Protein AF-A0A2C5YTH5-F1 (afdb_monomer)

Nearest PDB structures (foldseek):
  3net-assembly1_A  TM=3.473E-01  e=3.660E+00  Nostoc sp. PCC 7120 = FACHB-418

Mean predicted aligned error: 6.11 Å

Foldseek 3Di:
DVVQVVVCLVVVPLEEEDDDDDLPDLPLVVPPPCPSDPNRAYDYDDPPDDDDPVCRVVVRVCRVVVSVVSVVVSD

Radius of gyration: 12.19 Å; Cα contacts (8 Å, |Δi|>4): 54; chains: 1; bounding box: 29×22×30 Å

InterPro domains:
  IPR036866 Ribonuclease Z/Hydroxyacylglutathione hydrolase-like [G3DSA:3.60.15.10] (1-63)
  IPR036866 Ribonuclease Z/Hydroxyacylglutathione hydrolase-like [SSF56281] (2-54)
  IPR047151 Zinc phosphodiesterase ELAC protein 2-like [PTHR12553] (1-71)

Sequence (75 aa):
MAEALDVAARMRARRTLLTHFSQRYTKAASLQQHDLQPDSHVLLAFDMMRVVLGEYAEAACFVPVVQRLMEQMGD

Organism: NCBI:txid1399860

Solvent-accessible surface area (backbone atoms only — not comparable to full-atom values): 4883 Å² total; per-residue (Å²): 107,67,70,61,51,52,51,38,48,76,68,62,46,54,65,45,78,48,66,93,76,64,92,86,57,64,72,59,80,72,59,70,82,71,64,76,42,92,85,34,37,71,44,78,65,56,91,91,66,82,83,56,86,90,46,46,68,65,56,42,72,46,45,70,58,54,35,53,52,53,59,70,67,69,116

Structure (mmCIF, N/CA/C/O backbone):
data_AF-A0A2C5YTH5-F1
#
_entry.id   AF-A0A2C5YTH5-F1
#
loop_
_atom_site.group_PDB
_atom_site.id
_atom_site.type_symbol
_atom_site.label_atom_id
_atom_site.label_alt_id
_atom_site.label_comp_id
_atom_site.label_asym_id
_atom_site.label_entity_id
_atom_site.label_seq_id
_atom_site.pdbx_PDB_ins_code
_atom_site.Cartn_x
_atom_site.Cartn_y
_atom_site.Cartn_z
_atom_site.occupancy
_atom_site.B_iso_or_equiv
_atom_site.auth_seq_id
_atom_site.auth_comp_id
_atom_site.auth_asym_id
_atom_site.auth_atom_id
_atom_site.pdbx_PDB_model_num
ATOM 1 N N . MET A 1 1 ? 8.232 9.441 2.278 1.00 68.31 1 MET A N 1
ATOM 2 C CA . MET A 1 1 ? 7.075 8.625 2.719 1.00 68.31 1 MET A CA 1
ATOM 3 C C . MET A 1 1 ? 6.809 8.695 4.220 1.00 68.31 1 MET A C 1
ATOM 5 O O . MET A 1 1 ? 5.638 8.665 4.565 1.00 68.31 1 MET A O 1
ATOM 9 N N . ALA A 1 2 ? 7.824 8.803 5.091 1.00 75.69 2 ALA A N 1
ATOM 10 C CA . ALA A 1 2 ? 7.637 8.831 6.551 1.00 75.69 2 ALA A CA 1
ATOM 11 C C . ALA A 1 2 ? 6.567 9.838 7.023 1.00 75.69 2 ALA A C 1
ATOM 13 O O . ALA A 1 2 ? 5.633 9.445 7.704 1.00 75.69 2 ALA A O 1
ATOM 14 N N . GLU A 1 3 ? 6.594 11.083 6.536 1.00 84.88 3 GLU A N 1
ATOM 15 C CA . GLU A 1 3 ? 5.586 12.094 6.905 1.00 84.88 3 GLU A CA 1
ATOM 16 C C . GLU A 1 3 ? 4.146 11.692 6.544 1.00 84.88 3 GLU A C 1
ATOM 18 O O . GLU A 1 3 ? 3.211 11.940 7.303 1.00 84.88 3 GLU A O 1
ATOM 23 N N . ALA A 1 4 ? 3.950 11.045 5.390 1.00 87.06 4 ALA A N 1
ATOM 24 C CA . ALA A 1 4 ? 2.632 10.569 4.973 1.00 87.06 4 ALA A CA 1
ATOM 25 C C . ALA A 1 4 ? 2.145 9.415 5.865 1.00 87.06 4 ALA A C 1
ATOM 27 O O . ALA A 1 4 ? 0.960 9.345 6.193 1.00 87.06 4 ALA A O 1
ATOM 28 N N . LEU A 1 5 ? 3.059 8.539 6.293 1.00 85.81 5 LEU A N 1
ATOM 29 C CA . LEU A 1 5 ? 2.766 7.472 7.250 1.00 85.81 5 LEU A CA 1
ATOM 30 C C . LEU A 1 5 ? 2.444 8.037 8.639 1.00 85.81 5 LEU A C 1
ATOM 32 O O . LEU A 1 5 ? 1.481 7.589 9.254 1.00 85.81 5 LEU A O 1
ATOM 36 N N . ASP A 1 6 ? 3.150 9.071 9.095 1.00 86.69 6 ASP A N 1
ATOM 37 C CA . ASP A 1 6 ? 2.858 9.744 10.367 1.00 86.69 6 ASP A CA 1
ATOM 38 C C . ASP A 1 6 ? 1.474 10.406 10.356 1.00 86.69 6 AS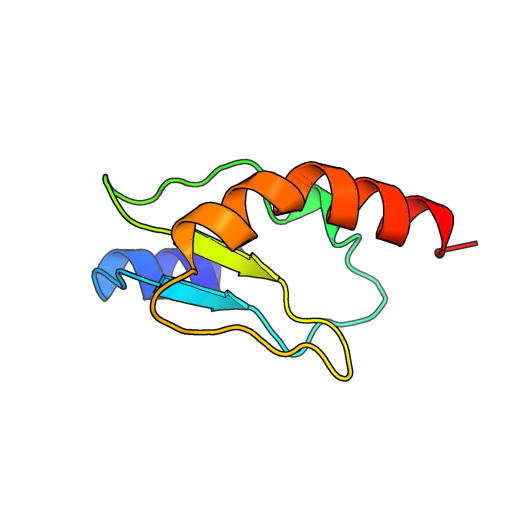P A C 1
ATOM 40 O O . ASP A 1 6 ? 0.722 10.345 11.334 1.00 86.69 6 ASP A O 1
ATOM 44 N N . VAL A 1 7 ? 1.096 11.025 9.233 1.00 91.06 7 VAL A N 1
ATOM 45 C CA . VAL A 1 7 ? -0.263 11.547 9.034 1.00 91.06 7 VAL A CA 1
ATOM 46 C C . VAL A 1 7 ? -1.287 10.412 9.114 1.00 91.06 7 VAL A C 1
ATOM 48 O O . VAL A 1 7 ? -2.240 10.525 9.886 1.00 91.06 7 VAL A O 1
ATOM 51 N N . ALA A 1 8 ? -1.069 9.303 8.403 1.00 89.69 8 ALA A N 1
ATOM 52 C CA . ALA A 1 8 ? -1.959 8.142 8.441 1.00 89.69 8 ALA A CA 1
ATOM 53 C C . ALA A 1 8 ? -2.084 7.539 9.855 1.00 89.69 8 ALA A C 1
ATOM 55 O O . ALA A 1 8 ? -3.187 7.190 10.285 1.00 89.69 8 ALA A O 1
ATOM 56 N N . ALA A 1 9 ? -0.983 7.489 10.610 1.00 87.31 9 ALA A N 1
ATOM 57 C CA . ALA A 1 9 ? -0.955 7.025 11.994 1.00 87.31 9 ALA A CA 1
ATOM 58 C C . ALA A 1 9 ? -1.813 7.910 12.904 1.00 87.31 9 ALA A C 1
ATOM 60 O O . ALA A 1 9 ? -2.654 7.398 13.648 1.00 87.31 9 ALA A O 1
ATOM 61 N N . ARG A 1 10 ? -1.650 9.241 12.811 1.00 91.31 10 ARG A N 1
ATOM 62 C CA . ARG A 1 10 ? -2.448 10.221 13.572 1.00 91.31 10 ARG A CA 1
ATOM 63 C C . ARG A 1 10 ? -3.928 10.176 13.204 1.00 91.31 10 ARG A C 1
ATOM 65 O O . ARG A 1 10 ? -4.775 10.343 14.077 1.00 91.31 10 ARG A O 1
ATOM 72 N N . MET A 1 11 ? -4.237 9.907 11.937 1.00 94.00 11 MET A N 1
ATOM 73 C CA . MET A 1 11 ? -5.606 9.692 11.459 1.00 94.00 11 MET A CA 1
ATOM 74 C C . MET A 1 11 ? -6.209 8.364 11.931 1.00 94.00 11 MET A C 1
ATOM 76 O O . MET A 1 11 ? -7.414 8.174 11.782 1.00 94.00 11 MET A O 1
ATOM 80 N N . ARG A 1 12 ? -5.395 7.444 12.473 1.00 90.25 12 ARG A N 1
ATOM 81 C CA . ARG A 1 12 ? -5.778 6.050 12.752 1.00 90.25 12 ARG A CA 1
ATOM 82 C C . ARG A 1 12 ? -6.368 5.378 11.513 1.00 90.25 12 ARG A C 1
ATOM 84 O O . ARG A 1 12 ? -7.412 4.725 11.559 1.00 90.25 12 ARG A O 1
ATOM 91 N N . ALA A 1 13 ? -5.718 5.596 10.372 1.00 90.88 13 ALA A N 1
ATOM 92 C CA . ALA A 1 13 ? -6.159 5.026 9.114 1.00 90.88 13 ALA A CA 1
ATOM 93 C C . ALA A 1 13 ? -6.033 3.496 9.166 1.00 90.88 13 ALA A C 1
ATOM 95 O O . ALA A 1 13 ? -4.938 2.951 9.277 1.00 90.88 13 ALA A O 1
ATOM 96 N N . ARG A 1 14 ? -7.165 2.793 9.041 1.00 89.75 14 ARG A N 1
ATOM 97 C CA . ARG A 1 14 ? -7.180 1.322 8.957 1.00 89.75 14 ARG A CA 1
ATOM 98 C C . ARG A 1 14 ? -6.499 0.813 7.680 1.00 89.75 14 ARG A C 1
ATOM 100 O O . ARG A 1 14 ? -5.956 -0.283 7.651 1.00 89.75 14 ARG A O 1
ATOM 107 N N . ARG A 1 15 ? -6.568 1.589 6.597 1.00 90.94 15 ARG A N 1
ATOM 108 C CA . ARG A 1 15 ? -6.023 1.239 5.281 1.00 90.94 15 ARG A CA 1
ATOM 109 C C . ARG A 1 15 ? -5.378 2.474 4.674 1.00 90.94 15 ARG A C 1
ATOM 111 O O . ARG A 1 15 ? -6.036 3.509 4.574 1.00 90.94 15 ARG A O 1
ATOM 118 N N . THR A 1 16 ? -4.134 2.342 4.243 1.00 91.12 16 THR A N 1
ATOM 119 C CA . THR A 1 16 ? -3.353 3.432 3.655 1.00 91.12 16 THR A CA 1
ATOM 120 C C . THR A 1 16 ? -2.869 3.011 2.275 1.00 91.12 16 THR A C 1
ATOM 122 O O . THR A 1 16 ? -2.254 1.953 2.128 1.00 91.12 16 THR A O 1
ATOM 125 N N . LEU A 1 17 ? -3.156 3.819 1.252 1.00 91.12 17 LEU A N 1
ATOM 126 C CA . LEU A 1 17 ? -2.618 3.654 -0.100 1.00 91.12 17 LEU A CA 1
ATOM 127 C C . LEU A 1 17 ? -1.681 4.822 -0.386 1.00 91.12 17 LEU A C 1
ATOM 129 O O . LEU A 1 17 ? -2.127 5.963 -0.510 1.00 91.12 17 LEU A O 1
ATOM 133 N N . LEU A 1 18 ? -0.385 4.547 -0.479 1.00 88.62 18 LEU A N 1
ATOM 134 C CA . LEU A 1 18 ? 0.601 5.556 -0.848 1.00 88.62 18 LEU A CA 1
ATOM 135 C C . LEU A 1 18 ? 0.688 5.642 -2.378 1.00 88.62 18 LEU A C 1
ATOM 137 O O . LEU A 1 18 ? 0.786 4.616 -3.048 1.00 88.62 18 LEU A O 1
ATOM 141 N N . THR A 1 19 ? 0.675 6.853 -2.933 1.00 89.50 19 THR A N 1
ATOM 142 C CA . THR A 1 19 ? 0.719 7.108 -4.384 1.00 89.50 19 THR A CA 1
ATOM 143 C C . THR A 1 19 ? 1.585 8.331 -4.712 1.00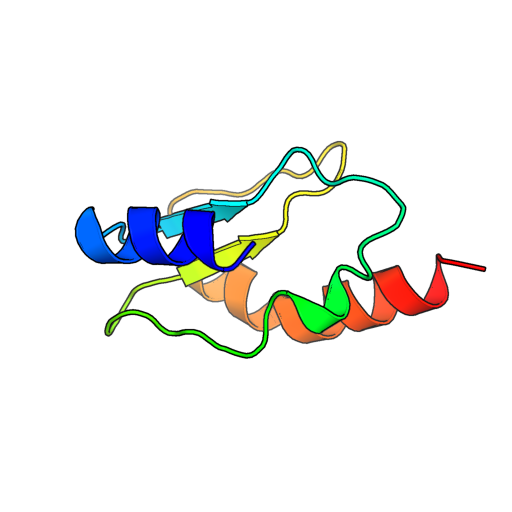 89.50 19 THR A C 1
ATOM 145 O O . THR A 1 19 ? 2.134 8.958 -3.806 1.00 89.50 19 THR A O 1
ATOM 148 N N . HIS A 1 20 ? 1.694 8.672 -6.000 1.00 88.56 20 HIS A N 1
AT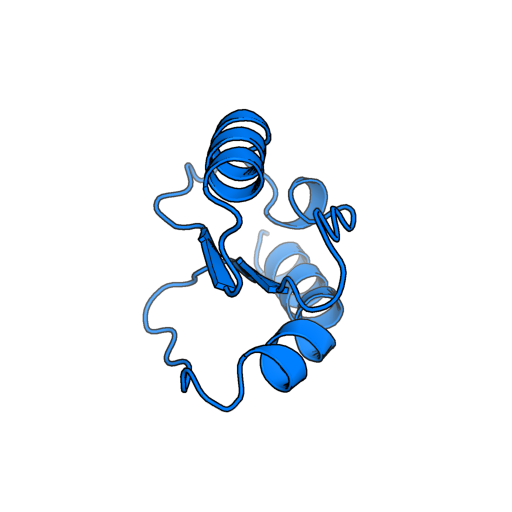OM 149 C CA . HIS A 1 20 ? 2.401 9.849 -6.514 1.00 88.56 20 HIS A CA 1
ATOM 150 C C . HIS A 1 20 ? 3.892 9.877 -6.112 1.00 88.56 20 HIS A C 1
ATOM 152 O O . HIS A 1 20 ? 4.387 10.791 -5.447 1.00 88.56 20 HIS A O 1
ATOM 158 N N . PHE A 1 21 ? 4.629 8.840 -6.517 1.00 79.62 21 PHE A N 1
ATOM 159 C CA . PHE A 1 21 ? 6.055 8.694 -6.222 1.00 79.62 21 PHE A CA 1
ATOM 160 C C . PHE A 1 21 ? 6.933 9.332 -7.293 1.00 79.62 21 PHE A C 1
ATOM 162 O O . PHE A 1 21 ? 6.702 9.138 -8.485 1.00 79.62 21 PHE A O 1
ATOM 169 N N . SER A 1 22 ? 7.991 10.031 -6.876 1.00 72.56 22 SER A N 1
ATOM 170 C CA . SER A 1 22 ? 9.054 10.398 -7.810 1.00 72.56 22 SER A CA 1
ATOM 171 C C . SER A 1 22 ? 9.912 9.166 -8.121 1.00 72.56 22 SER A C 1
ATOM 173 O O . SER A 1 22 ? 10.172 8.334 -7.251 1.00 72.56 22 SER A O 1
ATOM 175 N N . GLN A 1 23 ? 10.367 9.054 -9.369 1.00 62.81 23 GLN A N 1
ATOM 176 C CA . GLN A 1 23 ? 11.127 7.906 -9.892 1.00 62.81 23 GLN A CA 1
ATOM 177 C C . GLN A 1 23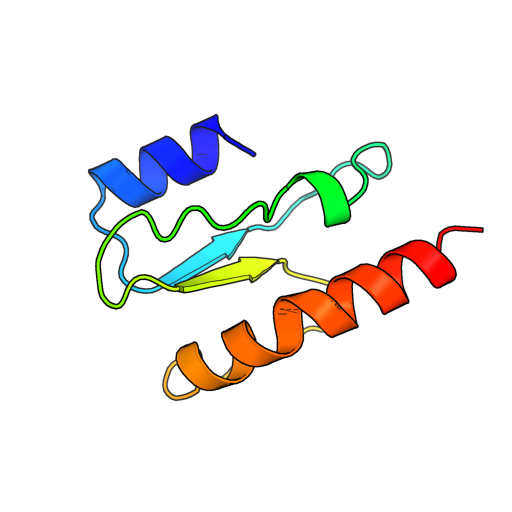 ? 12.458 7.648 -9.163 1.00 62.81 23 GLN A C 1
ATOM 179 O O . GLN A 1 23 ? 13.052 6.591 -9.317 1.00 62.81 23 GLN A O 1
ATOM 184 N N . ARG A 1 24 ? 12.931 8.611 -8.362 1.00 60.06 24 ARG A N 1
ATOM 185 C CA . ARG A 1 24 ? 14.193 8.522 -7.613 1.00 60.06 24 ARG A CA 1
ATOM 186 C C . ARG A 1 24 ? 14.068 7.774 -6.286 1.00 60.06 24 ARG A C 1
ATOM 188 O O . ARG A 1 24 ? 15.088 7.503 -5.661 1.00 60.06 24 ARG A O 1
ATOM 195 N N . TYR A 1 25 ? 12.852 7.474 -5.829 1.00 57.31 25 TYR A N 1
ATOM 196 C CA . TYR A 1 25 ? 12.651 6.690 -4.615 1.00 57.31 25 TYR A CA 1
ATOM 197 C C . TYR A 1 25 ? 12.503 5.215 -4.967 1.00 57.31 25 TYR A C 1
ATOM 199 O O . TYR A 1 25 ? 11.506 4.805 -5.564 1.00 57.31 25 TYR A O 1
ATOM 207 N N . THR A 1 26 ? 13.469 4.402 -4.542 1.00 57.44 26 THR A N 1
ATOM 208 C CA . THR A 1 26 ? 13.349 2.946 -4.581 1.00 57.44 26 THR A CA 1
ATOM 209 C C . THR A 1 26 ? 12.172 2.559 -3.690 1.00 57.44 26 THR A C 1
ATOM 211 O O . THR A 1 26 ? 12.235 2.664 -2.461 1.00 57.44 26 THR A O 1
ATOM 214 N N . LYS A 1 27 ? 11.065 2.138 -4.313 1.00 58.69 27 LYS A N 1
ATOM 215 C CA . LYS A 1 27 ? 9.812 1.712 -3.656 1.00 58.69 27 LYS A CA 1
ATOM 216 C C . LYS A 1 27 ? 10.049 0.700 -2.521 1.00 58.69 27 LYS A C 1
ATOM 218 O O . LYS A 1 27 ? 9.280 0.635 -1.564 1.00 58.69 27 LYS A O 1
ATOM 223 N N . ALA A 1 28 ? 11.160 -0.025 -2.592 1.00 54.56 28 ALA A N 1
ATOM 224 C CA . ALA A 1 28 ? 11.658 -0.951 -1.591 1.00 54.56 28 ALA A CA 1
ATOM 225 C C . ALA A 1 28 ? 11.975 -0.340 -0.214 1.00 54.56 28 ALA A C 1
ATOM 227 O O . ALA A 1 28 ? 11.541 -0.868 0.808 1.00 54.56 28 ALA A O 1
ATOM 228 N N . ALA A 1 29 ? 12.653 0.813 -0.161 1.00 53.47 29 ALA A N 1
ATOM 229 C CA . ALA A 1 29 ? 13.077 1.435 1.101 1.00 53.47 29 ALA A CA 1
ATOM 230 C C . ALA A 1 29 ? 11.906 2.021 1.918 1.00 53.47 29 ALA A C 1
ATOM 232 O O . ALA A 1 29 ? 12.074 2.427 3.063 1.00 53.47 29 ALA A O 1
ATOM 233 N N . SER A 1 30 ? 10.712 2.083 1.322 1.00 54.50 30 SER A N 1
ATOM 234 C CA . SER A 1 30 ? 9.566 2.848 1.828 1.00 54.50 30 SER A CA 1
ATOM 235 C C . SER A 1 30 ? 8.535 2.016 2.594 1.00 54.50 30 SER A C 1
ATOM 237 O O . SER A 1 30 ? 7.602 2.590 3.148 1.00 54.50 30 SER A O 1
ATOM 239 N N . LEU A 1 31 ? 8.680 0.686 2.611 1.00 56.38 31 LEU A N 1
ATOM 240 C 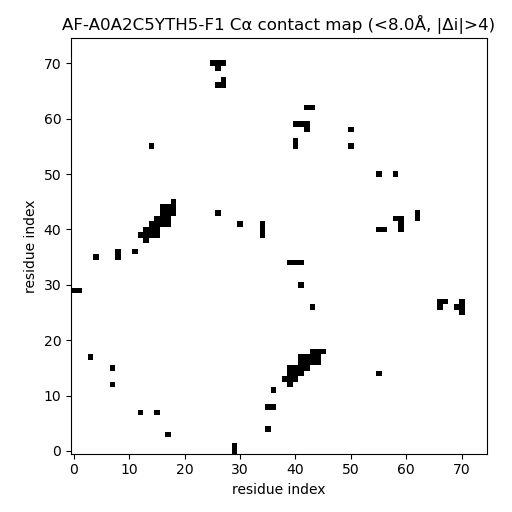CA . LEU A 1 31 ? 7.754 -0.241 3.277 1.00 56.38 31 LEU A CA 1
ATOM 241 C C . LEU A 1 31 ? 8.440 -1.078 4.358 1.00 56.38 31 LEU A C 1
ATOM 243 O O . LEU A 1 31 ? 7.933 -2.146 4.698 1.00 56.38 31 LEU A O 1
ATOM 247 N N . GLN A 1 32 ? 9.577 -0.629 4.911 1.00 55.94 32 GLN A N 1
ATOM 248 C CA . GLN A 1 32 ? 10.011 -1.190 6.194 1.00 55.94 32 GLN A CA 1
ATOM 249 C C . GLN A 1 32 ? 8.813 -1.100 7.139 1.00 55.94 32 GLN A C 1
ATOM 251 O O . GLN A 1 32 ? 8.265 -0.013 7.319 1.00 55.94 32 GLN A O 1
ATOM 256 N N . GLN A 1 33 ? 8.332 -2.268 7.575 1.00 54.94 33 GLN A N 1
ATOM 257 C CA . GLN A 1 33 ? 6.988 -2.474 8.103 1.00 54.94 33 GLN A CA 1
ATOM 258 C C . GLN A 1 33 ? 6.709 -1.537 9.274 1.00 54.94 33 GLN A C 1
ATOM 260 O O . GLN A 1 33 ? 7.005 -1.834 10.427 1.00 54.94 33 GLN A O 1
ATOM 265 N N . HIS A 1 34 ? 6.098 -0.403 8.969 1.00 53.25 34 HIS A N 1
ATOM 266 C CA . HIS A 1 34 ? 5.373 0.372 9.943 1.00 53.25 34 HIS A CA 1
ATOM 267 C C . HIS A 1 34 ? 3.958 -0.196 9.958 1.00 53.25 34 HIS A C 1
ATOM 269 O O . HIS A 1 34 ? 3.051 0.367 9.346 1.00 53.25 34 HIS A O 1
ATOM 275 N N . ASP A 1 35 ? 3.765 -1.320 10.652 1.00 56.72 35 ASP A N 1
ATOM 276 C CA . ASP A 1 35 ? 2.448 -1.606 11.219 1.00 56.72 35 ASP A CA 1
ATOM 277 C C . ASP A 1 35 ? 2.226 -0.531 12.288 1.00 56.72 35 ASP A C 1
ATOM 279 O O . ASP A 1 35 ? 2.599 -0.667 13.452 1.00 56.72 35 ASP A O 1
ATOM 283 N N . LEU A 1 36 ? 1.717 0.620 11.838 1.00 61.12 36 LEU A N 1
ATOM 284 C CA . LEU A 1 36 ? 1.526 1.822 12.650 1.00 61.12 36 LEU A CA 1
ATOM 285 C C . LEU A 1 36 ? 0.577 1.549 13.826 1.00 61.12 36 LEU A C 1
ATOM 287 O O . LEU A 1 36 ? 0.598 2.287 14.810 1.00 61.12 36 LEU A O 1
ATOM 291 N N . GLN A 1 37 ? -0.269 0.523 13.686 1.00 66.88 37 GLN A N 1
ATOM 292 C CA . GLN A 1 37 ? -1.265 0.024 14.629 1.00 66.88 37 GLN A CA 1
ATOM 293 C C . GLN A 1 37 ? -1.660 -1.432 14.280 1.00 66.88 37 GLN A C 1
ATOM 295 O O . G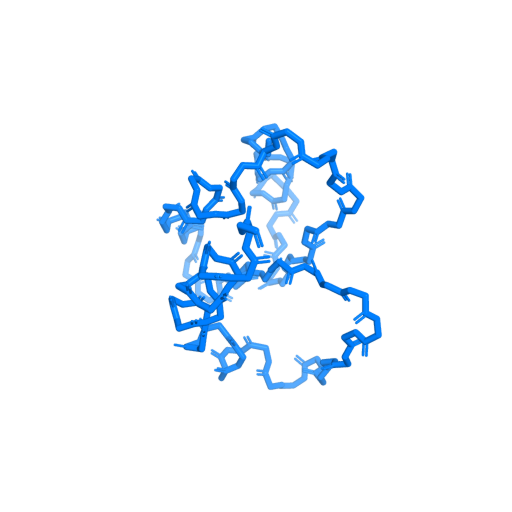LN A 1 37 ? -1.550 -1.828 13.114 1.00 66.88 37 GLN A O 1
ATOM 300 N N . PRO A 1 38 ? -2.197 -2.209 15.243 1.00 69.31 38 PRO A N 1
ATOM 301 C CA . PRO A 1 38 ? -2.858 -3.484 14.957 1.00 69.31 38 PRO A CA 1
ATOM 302 C C . PRO A 1 38 ? -3.969 -3.291 13.911 1.00 69.31 38 PRO A C 1
ATOM 304 O O . PRO A 1 38 ? -4.707 -2.308 13.981 1.00 69.31 38 PRO A O 1
ATOM 307 N N . ASP A 1 39 ? -4.080 -4.204 12.945 1.00 77.94 39 ASP A N 1
ATOM 308 C CA . ASP A 1 39 ? -5.033 -4.167 11.816 1.00 77.94 39 ASP A CA 1
ATOM 309 C C . ASP A 1 39 ? -4.889 -2.987 10.832 1.00 77.94 39 ASP A C 1
ATOM 311 O O . ASP A 1 39 ? -5.776 -2.764 9.997 1.00 77.94 39 ASP A O 1
ATOM 315 N N . SER A 1 40 ? -3.807 -2.208 10.915 1.00 84.69 40 SER A N 1
ATOM 316 C CA . SER A 1 40 ? -3.500 -1.196 9.901 1.00 84.69 40 SER A CA 1
ATOM 317 C C . SER A 1 40 ? -2.705 -1.818 8.756 1.00 84.69 40 SER A C 1
ATOM 319 O O . SER A 1 40 ? -1.761 -2.566 8.980 1.00 84.69 40 SER A O 1
ATOM 321 N N . HIS A 1 41 ? -3.089 -1.512 7.519 1.00 87.06 41 HIS A N 1
ATOM 322 C CA . HIS A 1 41 ? -2.432 -2.058 6.333 1.00 87.06 41 HIS A CA 1
ATOM 323 C C . HIS A 1 41 ? -2.004 -0.936 5.390 1.00 87.06 41 HIS A C 1
ATOM 325 O O . HIS A 1 41 ? -2.804 -0.060 5.044 1.00 87.06 41 HIS A O 1
ATOM 331 N N . VAL A 1 42 ? -0.753 -0.987 4.938 1.00 86.56 42 VAL A N 1
ATOM 332 C CA . VAL A 1 42 ? -0.165 -0.013 4.013 1.00 86.56 42 VAL A CA 1
ATOM 333 C C . VAL A 1 42 ? 0.153 -0.701 2.690 1.00 86.56 42 VAL A C 1
ATOM 335 O O . VAL A 1 42 ? 0.841 -1.716 2.667 1.00 86.56 42 VAL A O 1
ATOM 338 N N . LEU A 1 43 ? -0.316 -0.123 1.584 1.00 88.06 43 LEU A N 1
ATOM 339 C CA . LEU A 1 43 ? 0.015 -0.556 0.227 1.00 88.06 43 LEU A CA 1
ATOM 340 C C . LEU A 1 43 ? 0.705 0.564 -0.545 1.00 88.06 43 LEU A C 1
ATOM 342 O O . LEU A 1 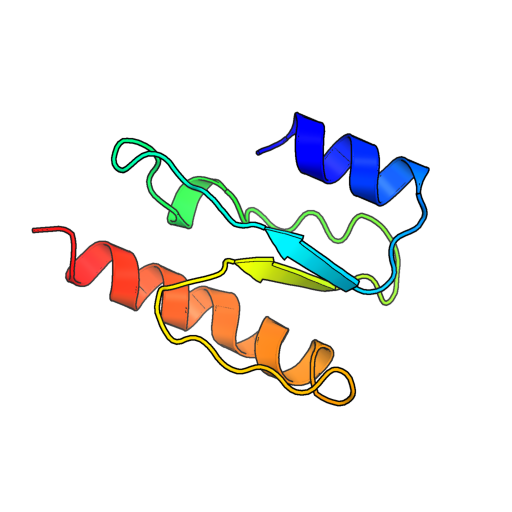43 ? 0.454 1.752 -0.314 1.00 88.06 43 LEU A O 1
ATOM 346 N N . LEU A 1 44 ? 1.532 0.166 -1.510 1.00 84.81 44 LEU A N 1
ATOM 347 C CA . LEU A 1 44 ? 2.106 1.067 -2.497 1.00 84.81 44 LEU A CA 1
ATOM 348 C C . LEU A 1 44 ? 1.343 0.961 -3.816 1.00 84.81 44 LEU A C 1
ATOM 350 O O . LEU A 1 44 ? 1.211 -0.129 -4.368 1.00 84.81 44 LEU A O 1
ATOM 354 N N . ALA A 1 45 ? 0.888 2.097 -4.335 1.00 87.50 45 ALA A N 1
ATOM 355 C CA . ALA A 1 45 ? 0.249 2.153 -5.636 1.00 87.50 45 ALA A CA 1
ATOM 356 C C . ALA A 1 45 ? 1.261 1.974 -6.778 1.00 87.50 45 ALA A C 1
ATOM 358 O O . ALA A 1 45 ? 2.416 2.421 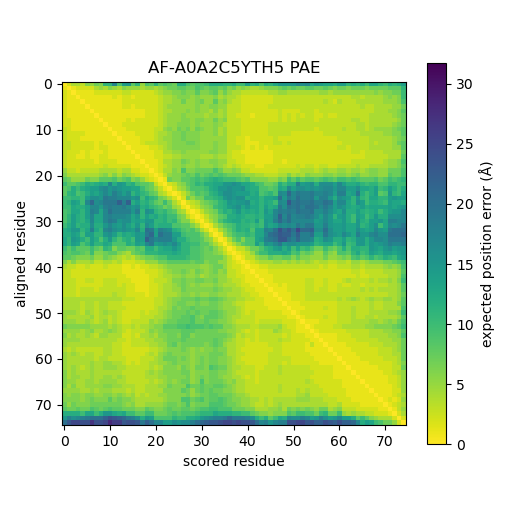-6.729 1.00 87.50 45 ALA A O 1
ATOM 359 N N . PHE A 1 46 ? 0.780 1.358 -7.846 1.00 84.56 46 PHE A N 1
ATOM 360 C CA . PHE A 1 46 ? 1.417 1.299 -9.153 1.00 84.56 46 PHE A CA 1
ATOM 361 C C . PHE A 1 46 ? 0.377 1.606 -10.226 1.00 84.56 46 PHE A C 1
ATOM 363 O O . PHE A 1 46 ? -0.830 1.524 -9.983 1.00 84.56 46 PHE A O 1
ATOM 370 N N . ASP A 1 47 ? 0.847 2.002 -11.402 1.00 85.81 47 ASP A N 1
ATOM 371 C CA . ASP A 1 47 ? -0.040 2.411 -12.481 1.00 85.81 47 ASP A CA 1
ATOM 372 C C . ASP A 1 47 ? -0.954 1.248 -12.867 1.00 85.81 47 ASP A C 1
ATOM 374 O O . ASP A 1 47 ? -0.533 0.092 -12.929 1.00 85.81 47 ASP A O 1
ATOM 378 N N . MET A 1 48 ? -2.234 1.562 -13.077 1.00 89.44 48 MET A N 1
ATOM 379 C CA . MET A 1 48 ? -3.289 0.585 -13.373 1.00 89.44 48 MET A CA 1
ATOM 380 C C . MET A 1 48 ? -3.573 -0.441 -12.255 1.00 89.44 48 MET A C 1
ATOM 382 O O . MET A 1 48 ? -4.300 -1.411 -12.487 1.00 89.44 48 MET A O 1
ATOM 386 N N . MET A 1 49 ? -3.067 -0.233 -11.032 1.00 90.12 49 MET A N 1
ATOM 387 C CA . MET A 1 49 ? -3.409 -1.059 -9.870 1.00 90.12 49 MET A CA 1
ATOM 388 C C . MET A 1 49 ? -4.917 -1.038 -9.592 1.00 90.12 49 MET A C 1
ATOM 390 O O . MET A 1 49 ? -5.562 0.011 -9.607 1.00 90.12 49 MET A O 1
ATOM 394 N N . ARG A 1 50 ? -5.470 -2.206 -9.257 1.00 92.50 50 ARG A N 1
ATOM 395 C CA . ARG A 1 50 ? -6.817 -2.356 -8.698 1.00 92.50 50 ARG A CA 1
ATOM 396 C C . ARG A 1 50 ? -6.713 -3.107 -7.381 1.00 92.50 50 ARG A C 1
ATOM 398 O O . ARG A 1 50 ? -5.983 -4.088 -7.297 1.00 92.50 50 ARG A O 1
ATOM 405 N N . VAL A 1 51 ? -7.443 -2.647 -6.371 1.00 90.38 51 VAL A N 1
ATOM 406 C CA . VAL A 1 51 ? -7.510 -3.297 -5.059 1.00 90.38 51 VAL A CA 1
ATOM 407 C C . VAL A 1 51 ? -8.935 -3.238 -4.531 1.00 90.38 51 VAL A C 1
ATOM 409 O O . VAL A 1 51 ? -9.604 -2.207 -4.637 1.00 90.38 51 VAL A O 1
ATOM 412 N N . VAL A 1 52 ? -9.405 -4.345 -3.964 1.00 92.81 52 VAL A N 1
ATOM 413 C CA . VAL A 1 52 ? -10.700 -4.414 -3.287 1.00 92.81 52 VAL A CA 1
ATOM 414 C C . VAL A 1 52 ? -10.499 -4.029 -1.823 1.00 92.81 52 VAL A C 1
ATOM 416 O O . VAL A 1 52 ? -9.624 -4.556 -1.140 1.00 92.81 52 VAL A O 1
ATOM 419 N N . LEU A 1 53 ? -11.322 -3.117 -1.300 1.00 88.56 53 LEU A N 1
ATOM 420 C CA . LEU A 1 53 ? -11.184 -2.633 0.085 1.00 88.56 53 LEU A CA 1
ATOM 421 C C . LEU A 1 53 ? -11.323 -3.751 1.137 1.00 88.56 53 LEU A C 1
ATOM 423 O O . LEU A 1 53 ? -10.740 -3.657 2.222 1.00 88.56 53 LEU A O 1
ATOM 427 N N . GLY A 1 54 ? -12.094 -4.797 0.823 1.00 90.25 54 GLY A N 1
ATOM 428 C CA . GLY A 1 54 ? -12.258 -5.988 1.660 1.00 90.25 54 GLY A CA 1
ATOM 429 C C . GLY A 1 54 ? -11.013 -6.878 1.730 1.00 90.25 54 GLY A C 1
ATOM 430 O O . GLY A 1 54 ? -10.795 -7.515 2.752 1.00 90.25 54 GLY A O 1
ATOM 431 N N . GLU A 1 55 ? -10.160 -6.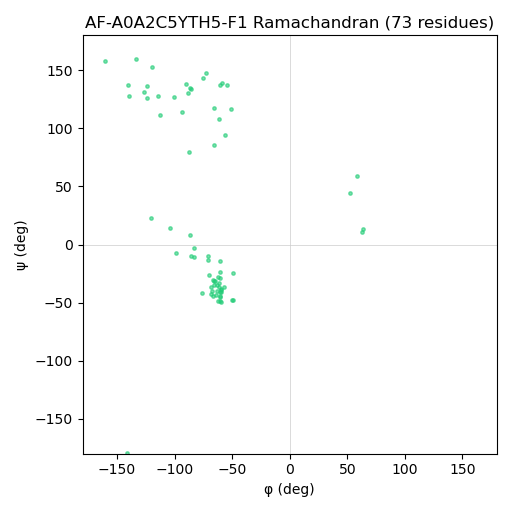849 0.706 1.00 90.56 55 GLU A N 1
ATOM 432 C CA . GLU A 1 55 ? -9.013 -7.759 0.523 1.00 90.56 55 GLU A CA 1
ATOM 433 C C . GLU A 1 55 ? -7.675 -7.082 0.863 1.00 90.56 55 GLU A C 1
ATOM 435 O O . GLU A 1 55 ? -6.596 -7.566 0.541 1.00 90.56 55 GLU A O 1
ATOM 440 N N . TYR A 1 56 ? -7.722 -5.930 1.531 1.00 88.31 56 TYR A N 1
ATOM 441 C CA . TYR A 1 56 ? -6.544 -5.099 1.785 1.00 88.31 56 TYR A CA 1
ATOM 442 C C . TYR A 1 56 ? -5.465 -5.804 2.629 1.00 88.31 56 TYR A C 1
ATOM 444 O O . TYR A 1 56 ? -4.276 -5.563 2.434 1.00 88.31 56 TYR A O 1
ATOM 452 N N . ALA A 1 57 ? -5.883 -6.679 3.550 1.00 87.12 57 ALA A N 1
ATOM 453 C CA . ALA A 1 57 ? -4.982 -7.492 4.366 1.00 87.12 57 ALA A CA 1
ATOM 454 C C . ALA A 1 57 ? -4.252 -8.550 3.525 1.00 87.12 57 ALA A C 1
ATOM 456 O O . ALA A 1 57 ? -3.046 -8.721 3.656 1.00 87.12 57 ALA A O 1
ATOM 457 N N . GLU A 1 58 ? -4.974 -9.210 2.618 1.00 90.12 58 GLU A N 1
ATOM 458 C CA . GLU A 1 58 ? -4.412 -10.193 1.693 1.00 90.12 58 GLU A CA 1
ATOM 459 C C . GLU A 1 58 ? -3.456 -9.522 0.699 1.00 90.12 58 GLU A C 1
ATOM 461 O O . GLU A 1 58 ? -2.330 -9.977 0.508 1.00 90.12 58 GLU A O 1
ATOM 466 N N . ALA A 1 59 ? -3.843 -8.368 0.147 1.00 89.38 59 ALA A N 1
ATOM 467 C CA . ALA A 1 59 ? -2.977 -7.562 -0.709 1.00 89.38 59 ALA A CA 1
ATOM 468 C C . ALA A 1 59 ? -1.664 -7.164 -0.004 1.00 89.38 59 ALA A C 1
ATOM 470 O O . ALA A 1 59 ? -0.605 -7.152 -0.636 1.00 89.38 59 ALA A O 1
ATOM 471 N N . ALA A 1 60 ? -1.712 -6.882 1.305 1.00 86.50 60 ALA A N 1
ATOM 472 C CA . ALA A 1 60 ? -0.528 -6.536 2.090 1.00 86.50 60 ALA A CA 1
ATOM 473 C C . ALA A 1 60 ? 0.474 -7.700 2.190 1.00 86.50 60 ALA A C 1
ATOM 475 O O . ALA A 1 60 ? 1.682 -7.461 2.193 1.00 86.50 60 ALA A O 1
ATOM 476 N N . CYS A 1 61 ? 0.009 -8.954 2.179 1.00 87.38 61 CYS A N 1
ATOM 477 C CA . CYS A 1 61 ? 0.885 -10.131 2.182 1.00 87.38 61 CYS A CA 1
ATOM 478 C C . CYS A 1 61 ? 1.776 -10.215 0.932 1.00 87.38 61 CYS A C 1
ATOM 480 O O . CYS A 1 61 ? 2.879 -10.757 0.998 1.00 87.38 61 CYS A O 1
ATOM 482 N N . PHE A 1 62 ? 1.333 -9.657 -0.198 1.00 87.56 62 PHE A N 1
ATOM 483 C CA . PHE A 1 62 ? 2.088 -9.671 -1.455 1.00 87.56 62 PHE A CA 1
ATOM 484 C C . PHE A 1 62 ? 3.089 -8.521 -1.587 1.00 87.56 62 PHE A C 1
ATOM 486 O O . PHE A 1 62 ? 3.933 -8.553 -2.488 1.00 87.56 62 PHE A O 1
ATOM 493 N N . VAL A 1 63 ? 3.045 -7.531 -0.689 1.00 83.81 63 VAL A N 1
ATOM 494 C CA . VAL A 1 63 ? 3.915 -6.347 -0.732 1.00 83.81 63 VAL A CA 1
ATOM 495 C C . VAL A 1 63 ? 5.402 -6.706 -0.885 1.00 83.81 63 VAL A C 1
ATOM 497 O O . VAL A 1 63 ? 6.021 -6.161 -1.800 1.00 83.81 63 VAL A O 1
ATOM 500 N N . PRO A 1 64 ? 5.986 -7.653 -0.119 1.00 82.06 64 PRO A N 1
ATOM 501 C CA . PRO A 1 64 ? 7.410 -7.974 -0.244 1.00 82.06 64 PRO A CA 1
ATOM 502 C C . PRO A 1 64 ? 7.803 -8.498 -1.632 1.00 82.06 64 PRO A C 1
ATOM 504 O O . PRO A 1 64 ? 8.887 -8.201 -2.132 1.00 82.06 64 PRO A O 1
ATOM 507 N N . VAL A 1 65 ? 6.929 -9.278 -2.273 1.00 86.81 65 VAL A N 1
ATOM 508 C CA . VAL A 1 65 ? 7.191 -9.839 -3.608 1.00 86.81 65 VAL A CA 1
ATOM 509 C C . VAL A 1 65 ? 7.028 -8.768 -4.681 1.00 86.81 65 VAL A C 1
ATOM 511 O O . VAL A 1 65 ? 7.870 -8.670 -5.571 1.00 86.81 65 VAL A O 1
ATOM 514 N N . VAL A 1 66 ? 5.994 -7.929 -4.570 1.00 82.88 66 VAL A N 1
ATOM 515 C CA . VAL A 1 66 ? 5.790 -6.791 -5.478 1.00 82.88 66 VAL A CA 1
ATOM 516 C C . VAL A 1 66 ? 6.982 -5.838 -5.413 1.00 82.88 66 VAL A C 1
ATOM 518 O O . VAL A 1 66 ? 7.454 -5.394 -6.453 1.00 82.88 66 VAL A O 1
ATOM 521 N N . GLN A 1 67 ? 7.530 -5.576 -4.225 1.00 78.19 67 GLN A N 1
ATOM 522 C CA . GLN A 1 67 ? 8.735 -4.757 -4.085 1.00 78.19 67 GLN A CA 1
ATOM 523 C C . GLN A 1 67 ? 9.932 -5.343 -4.831 1.00 78.19 67 GLN A C 1
ATOM 525 O O . GLN A 1 67 ? 10.547 -4.627 -5.616 1.00 78.19 67 GLN A O 1
ATOM 530 N N . ARG A 1 68 ? 10.225 -6.636 -4.642 1.00 81.50 68 ARG A N 1
ATOM 531 C CA . ARG A 1 68 ? 11.330 -7.303 -5.351 1.00 81.50 68 ARG A CA 1
ATOM 532 C C . ARG A 1 68 ? 11.145 -7.271 -6.865 1.00 81.50 68 ARG A C 1
ATOM 534 O O . ARG A 1 68 ? 12.100 -7.034 -7.593 1.00 81.50 68 ARG A O 1
ATOM 541 N N . LEU A 1 69 ? 9.916 -7.478 -7.339 1.00 83.50 69 LEU A N 1
ATOM 542 C CA . LEU A 1 69 ? 9.596 -7.373 -8.762 1.00 83.50 69 LEU A CA 1
ATOM 543 C C . LEU A 1 69 ? 9.874 -5.958 -9.288 1.00 83.50 69 LEU A C 1
ATOM 545 O O . LEU A 1 69 ? 10.476 -5.794 -10.342 1.00 83.50 69 LEU A O 1
ATOM 549 N N . MET A 1 70 ? 9.470 -4.929 -8.543 1.00 76.69 70 MET A N 1
ATOM 550 C CA . MET A 1 70 ? 9.699 -3.535 -8.928 1.00 76.69 70 MET A CA 1
ATOM 551 C C . MET A 1 70 ? 11.178 -3.148 -8.933 1.00 76.69 70 MET A C 1
ATOM 553 O O . MET A 1 70 ? 11.571 -2.340 -9.767 1.00 76.69 70 MET A O 1
ATOM 557 N N . GLU A 1 71 ? 11.982 -3.701 -8.024 1.00 77.00 71 GLU A N 1
ATOM 558 C CA . GLU A 1 71 ? 13.440 -3.536 -8.040 1.00 77.00 71 GLU A CA 1
ATOM 559 C C . GLU A 1 71 ? 14.058 -4.173 -9.290 1.00 77.00 71 GLU A C 1
ATOM 561 O O . GLU A 1 71 ? 14.884 -3.543 -9.936 1.00 77.00 71 GLU A O 1
ATOM 566 N N . GLN A 1 72 ? 13.615 -5.377 -9.676 1.00 80.12 72 GLN A N 1
ATOM 567 C CA . GLN A 1 72 ? 14.094 -6.068 -10.883 1.00 80.12 72 GLN A CA 1
ATOM 568 C C . GLN A 1 72 ? 13.707 -5.366 -12.189 1.00 80.12 72 GLN A C 1
ATOM 570 O O . GLN A 1 72 ? 14.417 -5.478 -13.180 1.00 80.12 72 GLN A O 1
ATOM 575 N N . MET A 1 73 ? 12.568 -4.674 -12.211 1.00 72.56 73 MET A N 1
ATOM 576 C CA . MET A 1 73 ? 12.103 -3.907 -13.373 1.00 72.56 73 MET A CA 1
ATOM 577 C C . MET A 1 73 ? 12.733 -2.507 -13.467 1.00 72.56 73 MET A C 1
ATOM 579 O O . MET A 1 73 ? 12.404 -1.762 -14.387 1.00 72.56 73 MET A O 1
ATOM 583 N N . GLY A 1 74 ? 13.552 -2.117 -12.485 1.00 64.50 74 GLY A N 1
ATOM 584 C CA . GLY A 1 74 ? 14.171 -0.795 -12.373 1.00 64.50 74 GLY A CA 1
ATOM 585 C C . GLY A 1 74 ? 15.502 -0.619 -13.114 1.00 64.50 74 GLY A C 1
ATOM 586 O O . GLY A 1 74 ? 16.116 0.430 -12.920 1.00 64.50 74 GLY A O 1
ATOM 587 N N . ASP A 1 75 ? 15.912 -1.600 -13.929 1.00 40.88 75 ASP A N 1
ATOM 588 C CA . ASP A 1 75 ? 17.070 -1.559 -14.843 1.00 40.88 75 ASP A CA 1
ATOM 589 C C . ASP A 1 75 ? 16.647 -1.287 -16.300 1.00 40.88 75 ASP A C 1
ATOM 591 O O . ASP A 1 75 ? 15.717 -1.968 -16.797 1.00 40.88 75 ASP A O 1
#

pLDDT: mean 79.15, std 13.31, range [40.88, 94.0]

Secondary structure (DSSP, 8-state):
-HHHHHHHHHTT-SEEEE----TTS-GGGG-S----STT-EEEE--TT----GGGHHHHHHTHHHHHHHHHHTT-